Protein AF-A0AAN8P6M2-F1 (afdb_monomer_lite)

Radius of gyration: 22.53 Å; chains: 1; bounding box: 33×52×65 Å

Structure (mmCIF, N/CA/C/O backbone):
data_AF-A0AAN8P6M2-F1
#
_entry.id   AF-A0AAN8P6M2-F1
#
loop_
_atom_site.group_PDB
_atom_site.id
_atom_site.type_symbol
_atom_site.label_atom_id
_atom_site.label_alt_id
_atom_site.label_comp_id
_atom_site.label_asym_id
_atom_site.label_entity_id
_atom_site.label_seq_id
_atom_site.pdbx_PDB_ins_code
_atom_site.Cartn_x
_atom_site.Cartn_y
_atom_site.Cartn_z
_atom_site.occupancy
_atom_site.B_iso_or_equiv
_atom_site.auth_seq_id
_atom_site.auth_comp_id
_atom_site.auth_asym_id
_atom_site.auth_atom_id
_atom_site.pdbx_PDB_model_num
ATOM 1 N N . MET A 1 1 ? -0.691 -37.490 0.434 1.00 47.56 1 MET A N 1
ATOM 2 C CA . MET A 1 1 ? -0.915 -36.039 0.613 1.00 47.56 1 MET A CA 1
ATOM 3 C C . MET A 1 1 ? -0.243 -35.624 1.919 1.00 47.56 1 MET A C 1
ATOM 5 O O . MET A 1 1 ? -0.609 -36.152 2.963 1.00 47.56 1 MET A O 1
ATOM 9 N N . ILE A 1 2 ? 0.814 -34.810 1.857 1.00 52.47 2 ILE A N 1
ATOM 10 C CA . ILE A 1 2 ? 1.590 -34.401 3.042 1.00 52.47 2 ILE A CA 1
ATOM 11 C C . ILE A 1 2 ? 0.784 -33.334 3.788 1.00 52.47 2 ILE A C 1
ATOM 13 O O . ILE A 1 2 ? 0.326 -32.375 3.173 1.00 52.47 2 ILE A O 1
ATOM 17 N N . LYS A 1 3 ? 0.565 -33.516 5.094 1.00 54.56 3 LYS A N 1
ATOM 18 C CA . LYS A 1 3 ? -0.176 -32.548 5.912 1.00 54.56 3 LYS A CA 1
ATOM 19 C C . LYS A 1 3 ? 0.732 -31.358 6.258 1.00 54.56 3 LYS A C 1
ATOM 21 O O . LYS A 1 3 ? 1.869 -31.597 6.665 1.00 54.56 3 LYS A O 1
ATOM 26 N N . PRO A 1 4 ? 0.255 -30.107 6.135 1.00 59.06 4 PRO A N 1
ATOM 27 C CA . PRO A 1 4 ? 1.030 -28.931 6.521 1.00 59.06 4 PRO A CA 1
ATOM 28 C C . PRO A 1 4 ? 1.453 -28.995 7.994 1.00 59.06 4 PRO A C 1
ATOM 30 O O . PRO A 1 4 ? 0.634 -29.292 8.866 1.00 59.06 4 PRO A O 1
ATOM 33 N N . ILE A 1 5 ? 2.726 -28.707 8.276 1.00 69.44 5 ILE A N 1
ATOM 34 C CA . ILE A 1 5 ? 3.256 -28.660 9.643 1.00 69.44 5 ILE A CA 1
ATOM 35 C C . ILE A 1 5 ? 3.111 -27.231 10.167 1.00 69.44 5 ILE A C 1
ATOM 37 O O . ILE A 1 5 ? 3.543 -26.266 9.533 1.00 69.44 5 ILE A O 1
ATOM 41 N N . LYS A 1 6 ? 2.504 -27.084 11.345 1.00 61.25 6 LYS A N 1
ATOM 42 C CA . LYS A 1 6 ? 2.299 -25.780 11.983 1.00 61.25 6 LYS A CA 1
ATOM 43 C C . LYS A 1 6 ? 3.654 -25.097 12.230 1.00 61.25 6 LYS A C 1
ATOM 45 O O . LYS A 1 6 ? 4.529 -25.692 12.845 1.00 61.25 6 LYS A O 1
ATOM 50 N N . GLY A 1 7 ? 3.811 -23.859 11.756 1.00 63.50 7 GLY A N 1
ATOM 51 C CA . GLY A 1 7 ? 5.066 -23.097 11.853 1.00 63.50 7 GLY A CA 1
ATOM 52 C C . GLY A 1 7 ? 6.028 -23.271 10.671 1.00 63.50 7 GLY A C 1
ATOM 53 O O . GLY A 1 7 ? 7.126 -22.727 10.715 1.00 63.50 7 GLY A O 1
ATOM 54 N N . THR A 1 8 ? 5.633 -23.995 9.618 1.00 65.25 8 THR A N 1
ATOM 55 C CA . THR A 1 8 ? 6.405 -24.086 8.366 1.00 65.25 8 THR A CA 1
ATOM 56 C C . THR A 1 8 ? 5.842 -23.165 7.283 1.00 65.25 8 THR A C 1
ATOM 58 O O . THR A 1 8 ? 4.662 -22.813 7.301 1.00 65.25 8 THR A O 1
ATOM 61 N N . ILE A 1 9 ? 6.707 -22.745 6.356 1.00 61.50 9 ILE A N 1
ATOM 62 C CA . ILE A 1 9 ? 6.365 -21.853 5.241 1.00 61.50 9 ILE A CA 1
ATOM 63 C C . ILE A 1 9 ? 5.812 -22.696 4.087 1.00 61.50 9 ILE A C 1
ATOM 65 O O . ILE A 1 9 ? 6.343 -23.765 3.784 1.00 61.50 9 ILE A O 1
ATOM 69 N N . SER A 1 10 ? 4.751 -22.214 3.440 1.00 62.66 10 SER A N 1
ATOM 70 C CA . SER A 1 10 ? 4.220 -22.808 2.207 1.00 62.66 10 SER A CA 1
ATOM 71 C C . SER A 1 10 ? 4.808 -22.074 1.004 1.00 62.66 10 SER A C 1
ATOM 73 O O . SER A 1 10 ? 4.711 -20.852 0.933 1.00 62.66 10 SER A O 1
ATOM 75 N N . LEU A 1 11 ? 5.429 -22.804 0.075 1.00 65.31 11 LEU A N 1
ATOM 76 C CA . LEU A 1 11 ? 5.975 -22.233 -1.155 1.00 65.31 11 LEU A CA 1
ATOM 77 C C . LEU A 1 11 ? 4.977 -22.430 -2.303 1.00 65.31 11 LEU A C 1
ATOM 79 O O . LEU A 1 11 ? 4.571 -23.551 -2.622 1.00 65.31 11 LEU A O 1
ATOM 83 N N . HIS A 1 12 ? 4.589 -21.312 -2.910 1.00 73.06 12 HIS A N 1
ATOM 84 C CA . HIS A 1 12 ? 3.732 -21.259 -4.086 1.00 73.06 12 HIS A CA 1
ATOM 85 C C . HIS A 1 12 ? 4.612 -20.990 -5.304 1.00 73.06 12 HIS A C 1
ATOM 87 O O . HIS A 1 12 ? 5.219 -19.927 -5.404 1.00 73.06 12 HIS A O 1
ATOM 93 N N . ALA A 1 13 ? 4.702 -21.956 -6.214 1.00 76.56 13 ALA A N 1
ATOM 94 C CA . ALA A 1 13 ? 5.396 -21.771 -7.479 1.00 76.56 13 ALA A CA 1
ATOM 95 C C . ALA A 1 13 ? 4.373 -21.434 -8.566 1.00 76.56 13 ALA A C 1
ATOM 97 O O . ALA A 1 13 ? 3.399 -22.169 -8.751 1.00 76.56 13 ALA A O 1
ATOM 98 N N . ILE A 1 14 ? 4.606 -20.326 -9.268 1.00 80.50 14 ILE A N 1
ATOM 99 C CA . ILE A 1 14 ? 3.835 -19.883 -10.432 1.00 80.50 14 ILE A CA 1
ATOM 100 C C . ILE A 1 14 ? 4.814 -19.798 -11.599 1.00 80.50 14 ILE A C 1
ATOM 102 O O . ILE A 1 14 ? 5.885 -19.206 -11.463 1.00 80.50 14 ILE A O 1
ATOM 106 N N . THR A 1 15 ? 4.482 -20.425 -12.721 1.00 80.88 15 THR A N 1
ATOM 107 C CA . THR A 1 15 ? 5.335 -20.425 -13.915 1.00 80.88 15 THR A CA 1
ATOM 108 C C . THR A 1 15 ? 4.494 -20.612 -15.177 1.00 80.88 15 THR A C 1
ATOM 110 O O . THR A 1 15 ? 3.285 -20.835 -15.096 1.00 80.88 15 THR A O 1
ATOM 113 N N . THR A 1 16 ? 5.121 -20.485 -16.340 1.00 79.06 16 THR A N 1
ATOM 114 C CA . THR A 1 16 ? 4.505 -20.747 -17.641 1.00 79.06 16 THR A CA 1
ATOM 115 C C . THR A 1 16 ? 5.107 -22.003 -18.246 1.00 79.06 16 THR A C 1
ATOM 117 O O . THR A 1 16 ? 6.320 -22.200 -18.176 1.00 79.06 16 THR A O 1
ATOM 120 N N . ASP A 1 17 ? 4.276 -22.855 -18.839 1.00 75.69 17 ASP A N 1
ATOM 121 C CA . ASP A 1 17 ? 4.763 -24.004 -19.603 1.00 75.69 17 ASP A CA 1
ATOM 122 C C . ASP A 1 17 ? 5.365 -23.595 -20.957 1.00 75.69 17 ASP A C 1
ATOM 124 O O . ASP A 1 17 ? 5.323 -22.433 -21.366 1.00 75.69 17 ASP A O 1
ATOM 128 N N . VAL A 1 18 ? 5.927 -24.574 -21.669 1.00 72.06 18 VAL A N 1
ATOM 129 C CA . VAL A 1 18 ? 6.495 -24.404 -23.020 1.00 72.06 18 VAL A CA 1
ATOM 130 C C . VAL A 1 18 ? 5.484 -23.902 -24.062 1.00 72.06 18 VAL A C 1
ATOM 132 O O . VAL A 1 18 ? 5.878 -23.468 -25.142 1.00 72.06 18 VAL A O 1
ATOM 135 N N . HIS A 1 19 ? 4.187 -23.951 -23.755 1.00 72.62 19 HIS A N 1
ATOM 136 C CA . HIS A 1 19 ? 3.101 -23.442 -24.589 1.00 72.62 19 HIS A CA 1
ATOM 137 C C . HIS A 1 19 ? 2.566 -22.087 -24.093 1.00 72.62 19 HIS A C 1
ATOM 139 O O . HIS A 1 19 ? 1.565 -21.599 -24.620 1.00 72.62 19 HIS A O 1
ATOM 145 N N . GLY A 1 20 ? 3.213 -21.476 -23.094 1.00 70.62 20 GLY A N 1
ATOM 146 C CA . GLY A 1 20 ? 2.822 -20.195 -22.509 1.00 70.62 20 GLY A CA 1
ATOM 147 C C . GLY A 1 20 ? 1.611 -20.267 -21.574 1.00 70.62 20 GLY A C 1
ATOM 148 O O . GLY A 1 20 ? 1.061 -19.224 -21.223 1.00 70.62 20 GLY A O 1
ATOM 149 N N . GLN A 1 21 ? 1.164 -21.458 -21.163 1.00 77.44 21 GLN A N 1
ATOM 150 C CA . GLN A 1 21 ? 0.044 -21.609 -20.229 1.00 77.44 21 GLN A CA 1
ATOM 151 C C . GLN A 1 21 ? 0.514 -21.373 -18.796 1.00 77.44 21 GLN A C 1
ATOM 153 O O . GLN A 1 21 ? 1.529 -21.926 -18.369 1.00 77.44 21 GLN A O 1
ATOM 158 N N . LEU A 1 22 ? -0.250 -20.584 -18.037 1.00 79.56 22 LEU A N 1
ATOM 159 C CA . LEU A 1 22 ? 0.021 -20.355 -16.623 1.00 79.56 22 LEU A CA 1
ATOM 160 C C . LEU A 1 22 ? -0.274 -21.632 -15.826 1.00 79.56 22 LEU A C 1
ATOM 162 O O . LEU A 1 22 ? -1.377 -22.184 -15.873 1.00 79.56 22 LEU A O 1
ATOM 166 N N . VAL A 1 23 ? 0.702 -22.073 -15.045 1.00 78.06 23 VAL A N 1
ATOM 167 C CA . VAL A 1 23 ? 0.552 -23.193 -14.119 1.00 78.06 23 VAL A CA 1
ATOM 168 C C . VAL A 1 23 ? 0.941 -22.767 -12.710 1.00 78.06 23 VAL A C 1
ATOM 170 O O . VAL A 1 23 ? 1.813 -21.915 -12.504 1.00 78.06 23 VAL A O 1
ATOM 173 N N . LYS A 1 24 ? 0.298 -23.373 -11.713 1.00 81.88 24 LYS A N 1
ATOM 174 C CA . LYS A 1 24 ? 0.618 -23.137 -10.304 1.00 81.88 24 LYS A CA 1
ATOM 175 C C . LYS A 1 24 ? 0.740 -24.438 -9.538 1.00 81.88 24 LYS A C 1
ATOM 177 O O . LYS A 1 24 ? 0.105 -25.439 -9.872 1.00 81.88 24 LYS A O 1
ATOM 182 N N . ARG A 1 25 ? 1.525 -24.409 -8.465 1.00 75.62 25 ARG A N 1
ATOM 183 C CA . ARG A 1 25 ? 1.575 -25.510 -7.509 1.00 75.62 25 ARG A CA 1
ATOM 184 C C . ARG A 1 25 ? 2.034 -25.052 -6.135 1.00 75.62 25 ARG A C 1
ATOM 186 O O . ARG A 1 25 ? 2.989 -24.289 -6.002 1.00 75.62 25 ARG A O 1
ATOM 193 N N . ASN A 1 26 ? 1.418 -25.622 -5.105 1.00 69.94 26 ASN A N 1
ATOM 194 C CA . ASN A 1 26 ? 1.960 -25.583 -3.751 1.00 69.94 26 ASN A CA 1
ATOM 195 C C . ASN A 1 26 ? 3.015 -26.683 -3.660 1.00 69.94 26 ASN A C 1
ATOM 197 O O . ASN A 1 26 ? 2.682 -27.868 -3.574 1.00 69.94 26 ASN A O 1
ATOM 201 N N . THR A 1 27 ? 4.284 -26.311 -3.775 1.00 66.88 27 THR A N 1
ATOM 202 C CA . THR A 1 27 ? 5.376 -27.273 -3.932 1.00 66.88 27 THR A CA 1
ATOM 203 C C . THR A 1 27 ? 6.529 -26.948 -3.007 1.00 66.88 27 THR A C 1
ATOM 205 O O . THR A 1 27 ? 6.865 -25.794 -2.791 1.00 66.88 27 THR A O 1
ATOM 208 N N . THR A 1 28 ? 7.179 -27.988 -2.501 1.00 63.94 28 THR A N 1
ATOM 209 C CA . THR A 1 28 ? 8.494 -27.900 -1.857 1.00 63.94 28 THR A CA 1
ATOM 210 C C . THR A 1 28 ? 9.592 -28.526 -2.721 1.00 63.94 28 THR A C 1
ATOM 212 O O . THR A 1 28 ? 10.747 -28.560 -2.306 1.00 63.94 28 THR A O 1
ATOM 215 N N . CYS A 1 29 ? 9.261 -29.036 -3.918 1.00 64.25 29 CYS A N 1
ATOM 216 C CA . CYS A 1 29 ? 10.211 -29.702 -4.809 1.00 64.25 29 CYS A CA 1
ATOM 217 C C . CYS A 1 29 ? 10.557 -28.862 -6.051 1.00 64.25 29 CYS A C 1
ATOM 219 O O . CYS A 1 29 ? 9.665 -28.379 -6.753 1.00 64.25 29 CYS A O 1
ATOM 221 N N . ALA A 1 30 ? 11.854 -28.793 -6.364 1.00 69.31 30 ALA A N 1
ATOM 222 C CA . ALA A 1 30 ? 12.428 -28.217 -7.584 1.00 69.31 30 ALA A CA 1
ATOM 223 C C . ALA A 1 30 ? 13.301 -29.270 -8.297 1.00 69.31 30 ALA A C 1
ATOM 225 O O . ALA A 1 30 ? 14.516 -29.144 -8.404 1.00 69.31 30 ALA A O 1
ATOM 226 N N . CYS A 1 31 ? 12.689 -30.391 -8.687 1.00 72.44 31 CYS A N 1
ATOM 227 C CA . CYS A 1 31 ? 13.406 -31.508 -9.306 1.00 72.44 31 CYS A CA 1
ATOM 228 C C . CYS A 1 31 ? 13.599 -31.309 -10.820 1.00 72.44 31 CYS A C 1
ATOM 230 O O . CYS A 1 31 ? 12.909 -30.498 -11.437 1.00 72.44 31 CYS A O 1
ATOM 232 N N . LYS A 1 32 ? 14.478 -32.116 -11.432 1.00 76.12 32 LYS A N 1
ATOM 233 C CA . LYS A 1 32 ? 14.745 -32.092 -12.884 1.00 76.12 32 LYS A CA 1
ATOM 234 C C . LYS A 1 32 ? 13.527 -32.436 -13.752 1.00 76.12 32 LYS A C 1
ATOM 236 O O . LYS A 1 32 ? 13.493 -32.091 -14.923 1.00 76.12 32 LYS A O 1
ATOM 241 N N . SER A 1 33 ? 12.523 -33.104 -13.180 1.00 76.00 33 SER A N 1
ATOM 242 C CA . SER A 1 33 ? 11.240 -33.357 -13.846 1.00 76.00 33 SER A CA 1
ATOM 243 C C . SER A 1 33 ? 10.288 -32.160 -13.798 1.00 76.00 33 SER A C 1
ATOM 245 O O . SER A 1 33 ? 9.288 -32.176 -14.499 1.00 76.00 33 SER A O 1
ATOM 247 N N . CYS A 1 34 ? 10.536 -31.158 -12.947 1.00 71.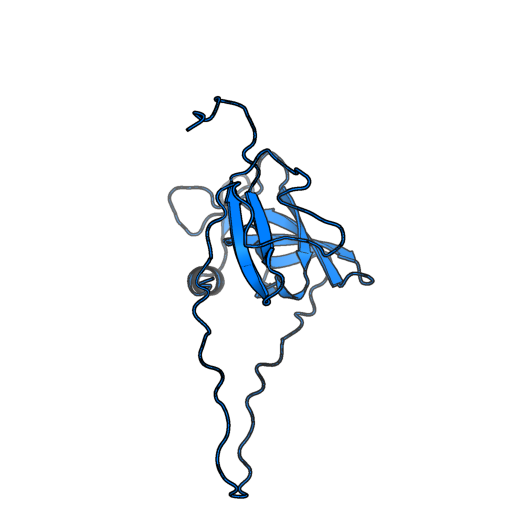56 34 CYS A N 1
ATOM 248 C CA . CYS A 1 34 ? 9.813 -29.882 -12.972 1.00 71.56 34 CYS A CA 1
ATOM 249 C C . CYS A 1 34 ? 10.549 -28.860 -13.845 1.00 71.56 34 CYS A C 1
ATOM 251 O O . CYS A 1 34 ? 9.907 -28.118 -14.573 1.00 71.56 34 CYS A O 1
ATOM 253 N N . PHE A 1 35 ? 11.882 -28.818 -13.757 1.00 75.75 35 PHE A N 1
ATOM 254 C CA . PHE A 1 35 ? 12.720 -27.843 -14.453 1.00 75.75 35 PHE A CA 1
ATOM 255 C C . PHE A 1 35 ? 13.848 -28.564 -15.189 1.00 75.75 35 PHE A C 1
ATOM 257 O O . PHE A 1 35 ? 14.707 -29.181 -14.552 1.00 75.75 35 PHE A O 1
ATOM 264 N N . ASN A 1 36 ? 13.836 -28.493 -16.516 1.00 76.00 36 ASN A N 1
ATOM 265 C CA . ASN A 1 36 ? 14.878 -29.035 -17.384 1.00 76.00 36 ASN A CA 1
ATOM 266 C C . ASN A 1 36 ? 15.629 -27.893 -18.098 1.00 76.00 36 ASN A C 1
ATOM 268 O O . ASN A 1 36 ? 15.405 -26.716 -17.820 1.00 76.00 36 ASN A O 1
ATOM 272 N N . GLU A 1 37 ? 16.551 -28.234 -18.998 1.00 76.88 37 GLU A N 1
ATOM 273 C CA . GLU A 1 37 ? 17.370 -27.249 -19.727 1.00 76.88 37 GLU A CA 1
ATOM 274 C C . GLU A 1 37 ? 16.540 -26.313 -20.622 1.00 76.88 37 GLU A C 1
ATOM 276 O O . GLU A 1 37 ? 16.969 -25.200 -20.908 1.00 76.88 37 GLU A O 1
ATOM 281 N N . ASN A 1 38 ? 15.325 -26.727 -20.992 1.00 71.81 38 ASN A N 1
ATOM 282 C CA . ASN A 1 38 ? 14.372 -25.945 -21.778 1.00 71.81 38 ASN A CA 1
ATOM 283 C C . ASN A 1 38 ? 13.339 -25.211 -20.900 1.00 71.81 38 ASN A C 1
ATOM 285 O O . ASN A 1 38 ? 12.365 -24.668 -21.420 1.00 71.81 38 ASN A O 1
ATOM 289 N N . GLY A 1 39 ? 13.533 -25.184 -19.576 1.00 72.12 39 GLY A N 1
ATOM 290 C CA . GLY A 1 39 ? 12.647 -24.516 -18.627 1.00 72.12 39 GLY A CA 1
ATOM 291 C C . GLY A 1 39 ? 11.632 -25.451 -17.968 1.00 72.12 39 GLY A C 1
ATOM 292 O O . GLY A 1 39 ? 11.937 -26.598 -17.632 1.00 72.12 39 GLY A O 1
ATOM 293 N N . PHE A 1 40 ? 10.439 -24.925 -17.689 1.00 72.75 40 PHE A N 1
ATOM 294 C CA . PHE A 1 40 ? 9.384 -25.669 -17.007 1.00 72.75 40 PHE A CA 1
ATOM 295 C C . PHE A 1 40 ? 8.645 -26.608 -17.972 1.00 72.75 40 PHE A C 1
ATOM 297 O O . PHE A 1 40 ? 8.104 -26.175 -18.990 1.00 72.75 40 PHE A O 1
ATOM 304 N N . ASP A 1 41 ? 8.581 -27.894 -17.618 1.00 68.62 41 AS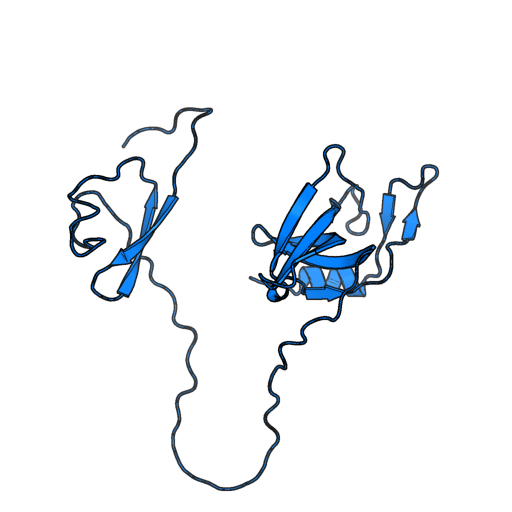P A N 1
ATOM 305 C CA . ASP A 1 41 ? 7.842 -28.904 -18.377 1.00 68.62 41 ASP A CA 1
ATOM 306 C C . ASP A 1 41 ? 6.433 -29.097 -17.795 1.00 68.62 41 ASP A C 1
ATOM 308 O O . ASP A 1 41 ? 6.248 -29.670 -16.716 1.00 68.62 41 ASP A O 1
ATOM 312 N N . GLY A 1 42 ? 5.421 -28.642 -18.539 1.00 64.88 42 GLY A N 1
ATOM 313 C CA . GLY A 1 42 ? 4.005 -28.773 -18.182 1.00 64.88 42 GLY A CA 1
ATOM 314 C C . GLY A 1 42 ? 3.495 -30.216 -18.082 1.00 64.88 42 GLY A C 1
ATOM 315 O O . GLY A 1 42 ? 2.387 -30.422 -17.587 1.00 64.88 42 GLY A O 1
ATOM 316 N N . GLN A 1 43 ? 4.282 -31.213 -18.505 1.00 67.50 43 GLN A N 1
ATOM 317 C CA . GLN A 1 43 ? 3.968 -32.643 -18.366 1.00 67.50 43 GLN A CA 1
ATOM 318 C C . GLN A 1 43 ? 4.605 -33.290 -17.130 1.00 67.50 43 GLN A C 1
ATOM 320 O O . GLN A 1 43 ? 4.561 -34.511 -16.962 1.00 67.50 43 GLN A O 1
ATOM 325 N N . SER A 1 44 ? 5.188 -32.486 -16.240 1.00 70.25 44 SER A N 1
ATOM 326 C CA . SER A 1 44 ? 5.781 -32.977 -15.004 1.00 70.25 44 SER A CA 1
ATOM 327 C C . SER A 1 44 ? 4.796 -33.854 -14.207 1.00 70.25 44 SER A C 1
ATOM 329 O O . SER A 1 44 ? 3.701 -33.393 -13.862 1.00 70.25 44 SER A O 1
ATOM 331 N N . PRO A 1 45 ? 5.183 -35.079 -13.793 1.00 72.69 45 PRO A N 1
ATOM 332 C CA . PRO A 1 45 ? 4.329 -35.952 -12.982 1.00 72.69 45 PRO A CA 1
ATOM 333 C C . PRO A 1 45 ? 4.112 -35.406 -11.564 1.00 72.69 45 PRO A C 1
ATOM 335 O O . PRO A 1 45 ? 3.420 -36.014 -10.750 1.00 72.69 45 PRO A O 1
ATOM 338 N N . CYS A 1 46 ? 4.721 -34.266 -11.229 1.00 72.12 46 CYS A N 1
ATOM 339 C CA . CYS A 1 46 ? 4.674 -33.712 -9.894 1.00 72.12 46 CYS A CA 1
ATOM 340 C C . CYS A 1 46 ? 3.339 -33.015 -9.552 1.00 72.12 46 CYS A C 1
ATOM 342 O O . CYS A 1 46 ? 3.195 -32.563 -8.424 1.00 72.12 46 CYS A O 1
ATOM 344 N N . GLY A 1 47 ? 2.342 -32.984 -10.441 1.00 67.75 47 GLY A N 1
ATOM 345 C CA . GLY A 1 47 ? 0.981 -32.537 -10.104 1.00 67.75 47 GLY A CA 1
ATOM 346 C C . GLY A 1 47 ? 0.844 -31.018 -10.062 1.00 67.75 47 GLY A C 1
ATOM 347 O O . GLY A 1 47 ? 0.558 -30.444 -9.013 1.00 67.75 47 GLY A O 1
ATOM 348 N N . TRP A 1 48 ? 1.123 -30.377 -11.195 1.00 73.19 48 TRP A N 1
ATOM 349 C CA . TRP A 1 48 ? 0.883 -28.952 -11.410 1.00 73.19 48 TRP A CA 1
ATOM 350 C C . TRP A 1 48 ? -0.556 -28.714 -11.848 1.00 73.19 48 TRP A C 1
ATOM 352 O O . TRP A 1 48 ? -1.075 -29.445 -12.692 1.00 73.19 48 TRP A O 1
ATOM 362 N N . ASP A 1 49 ? -1.174 -27.673 -11.300 1.00 73.69 49 ASP A N 1
ATOM 363 C CA . ASP A 1 49 ? -2.523 -27.274 -11.673 1.00 73.69 49 ASP A CA 1
ATOM 364 C C . ASP A 1 49 ? -2.444 -26.236 -12.794 1.00 73.69 49 ASP A C 1
ATOM 366 O O . ASP A 1 49 ? -1.791 -25.193 -12.655 1.00 73.69 49 ASP A O 1
ATOM 370 N N . LYS A 1 50 ? -3.127 -26.512 -13.908 1.00 71.81 50 LYS A N 1
ATOM 371 C CA . LYS A 1 50 ? -3.339 -2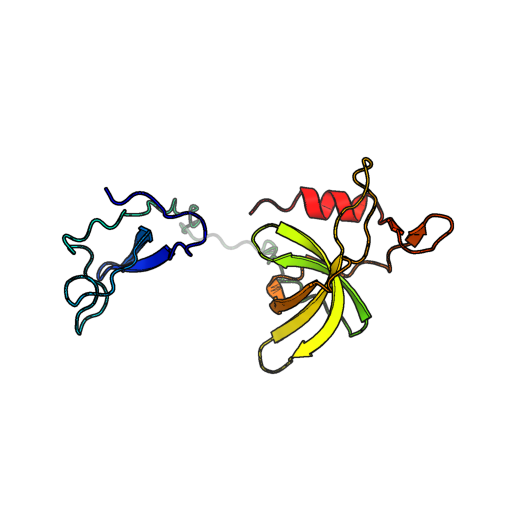5.517 -14.962 1.00 71.81 50 LYS A CA 1
ATOM 372 C C . LYS A 1 50 ? -4.268 -24.436 -14.440 1.00 71.81 50 LYS A C 1
ATOM 374 O O . LYS A 1 50 ? -5.312 -24.734 -13.860 1.00 71.81 50 LYS A O 1
ATOM 379 N N . VAL A 1 51 ? -3.886 -23.184 -14.647 1.00 72.12 51 VAL A N 1
ATOM 380 C CA . VAL A 1 51 ? -4.730 -22.048 -14.299 1.00 72.12 51 VAL A CA 1
ATOM 381 C C . VAL A 1 51 ? -5.401 -21.567 -15.573 1.00 72.12 51 VAL A C 1
ATOM 383 O O . VAL A 1 51 ? -4.743 -21.050 -16.473 1.00 72.12 51 VAL A O 1
ATOM 386 N N . GLU A 1 52 ? -6.719 -21.732 -15.648 1.00 64.75 52 GLU A N 1
ATOM 387 C CA . GLU A 1 52 ? -7.517 -21.059 -16.666 1.00 64.75 52 GLU A CA 1
ATOM 388 C C . GLU A 1 52 ? -7.564 -19.572 -16.326 1.00 64.75 52 GLU A C 1
ATOM 390 O O . GLU A 1 52 ? -8.270 -19.134 -15.418 1.00 64.75 52 GLU A O 1
ATOM 395 N N . VAL A 1 53 ? -6.747 -18.794 -17.029 1.00 61.19 53 VAL A N 1
ATOM 396 C CA . VAL A 1 53 ? -6.833 -17.340 -16.983 1.00 61.19 53 VAL A CA 1
ATOM 397 C C . VAL A 1 53 ? -7.942 -16.947 -17.948 1.00 61.19 53 VAL A C 1
ATOM 399 O O . VAL A 1 53 ? -7.823 -17.163 -19.156 1.00 61.19 53 VAL A O 1
ATOM 402 N N . LEU A 1 54 ? -9.036 -16.398 -17.420 1.00 53.69 54 LEU A N 1
ATOM 403 C CA . LEU A 1 54 ? -10.058 -15.775 -18.250 1.00 53.69 54 LEU A CA 1
ATOM 404 C C . LEU A 1 54 ? -9.392 -14.620 -18.994 1.00 53.69 54 LEU A C 1
ATOM 406 O O . LEU A 1 54 ? -9.028 -13.612 -18.391 1.00 53.69 54 LEU A O 1
ATOM 410 N N . LYS A 1 55 ? -9.202 -14.788 -20.306 1.00 49.12 55 LYS A N 1
ATOM 411 C CA . LYS A 1 55 ? -8.833 -13.675 -21.173 1.00 49.12 55 LYS A CA 1
ATOM 412 C C . LYS A 1 55 ? -9.950 -12.649 -21.061 1.00 49.12 55 LYS A C 1
ATOM 414 O O . LYS A 1 55 ? -11.080 -12.926 -21.464 1.00 49.12 55 LYS A O 1
ATOM 419 N N . GLN A 1 56 ? -9.645 -11.487 -20.492 1.00 50.28 56 GLN A N 1
ATOM 420 C CA . GLN A 1 56 ? -10.493 -10.328 -20.715 1.00 50.28 56 GLN A CA 1
ATOM 421 C C . GLN A 1 56 ? -10.545 -10.097 -22.234 1.00 50.28 56 GLN A C 1
ATOM 423 O O . GLN A 1 56 ? -9.524 -10.275 -22.903 1.00 50.28 56 GLN A O 1
ATOM 428 N N . PRO A 1 57 ? -11.727 -9.833 -22.808 1.00 38.66 57 PRO A N 1
ATOM 429 C CA . PRO A 1 57 ? -11.864 -9.724 -24.249 1.00 38.66 57 PRO A CA 1
ATOM 430 C C . PRO A 1 57 ? -11.049 -8.534 -24.758 1.00 38.66 57 PRO A C 1
ATOM 432 O O . PRO A 1 57 ? -11.366 -7.388 -24.454 1.00 38.66 57 PRO A O 1
ATOM 435 N N . ASP A 1 58 ? -10.024 -8.822 -25.560 1.00 44.03 58 ASP A N 1
ATOM 436 C CA . ASP A 1 58 ? -9.398 -7.838 -26.439 1.00 44.03 58 ASP A CA 1
ATOM 437 C C . ASP A 1 58 ? -10.438 -7.389 -27.481 1.00 44.03 58 ASP A C 1
ATOM 439 O O . ASP A 1 58 ? -10.920 -8.226 -28.258 1.00 44.03 58 ASP A O 1
ATOM 443 N N . PRO A 1 59 ? -10.795 -6.097 -27.569 1.00 45.78 59 PRO A N 1
ATOM 444 C CA . PRO A 1 59 ? -11.645 -5.605 -28.642 1.00 45.78 59 PRO A CA 1
ATOM 445 C C . PRO A 1 59 ? -10.837 -5.566 -29.949 1.00 45.78 59 PRO A C 1
ATOM 447 O O . PRO A 1 59 ? -10.177 -4.584 -30.279 1.00 45.78 59 PRO A O 1
ATOM 450 N N . THR A 1 60 ? -10.876 -6.656 -30.716 1.00 47.41 60 THR A N 1
ATOM 451 C CA . THR A 1 60 ? -10.255 -6.720 -32.047 1.00 47.41 60 THR A CA 1
ATOM 452 C C . THR A 1 60 ? -11.250 -6.288 -33.133 1.00 47.41 60 THR A C 1
ATOM 454 O O . THR A 1 60 ? -12.153 -7.035 -33.488 1.00 47.41 60 THR A O 1
ATOM 457 N N . ARG A 1 61 ? -11.048 -5.070 -33.650 1.00 58.75 61 ARG A N 1
ATOM 458 C CA . ARG A 1 61 ? -10.898 -4.704 -35.077 1.00 58.75 61 ARG A CA 1
ATOM 459 C C . ARG A 1 61 ? -11.807 -5.392 -36.131 1.00 58.75 61 ARG A C 1
ATOM 461 O O . ARG A 1 61 ? -11.539 -6.528 -36.511 1.00 58.75 61 ARG A O 1
ATOM 468 N N . ALA A 1 62 ? -12.728 -4.626 -36.737 1.00 41.75 62 ALA A N 1
ATOM 469 C CA . ALA A 1 62 ? -13.105 -4.739 -38.157 1.00 41.75 62 ALA A CA 1
ATOM 470 C C . ALA A 1 62 ? -13.709 -3.426 -38.717 1.00 41.75 62 ALA A C 1
ATOM 472 O O . ALA A 1 62 ? -14.609 -2.849 -38.116 1.00 41.75 62 ALA A O 1
ATOM 473 N N . ASP A 1 63 ? -13.192 -3.054 -39.890 1.00 42.16 63 ASP A N 1
ATOM 474 C CA . ASP A 1 63 ? -13.656 -2.126 -40.931 1.00 42.16 63 ASP A CA 1
ATOM 475 C C . ASP A 1 63 ? -13.551 -0.594 -40.795 1.00 42.16 63 ASP A C 1
ATOM 477 O O . ASP A 1 63 ? -13.908 0.054 -39.816 1.00 42.16 63 ASP A O 1
ATOM 481 N N . GLU A 1 64 ? -12.997 -0.044 -41.877 1.00 52.56 64 GLU A N 1
ATOM 482 C CA . GLU A 1 64 ? -12.636 1.337 -42.147 1.00 52.56 64 GLU A CA 1
ATOM 483 C C . GLU A 1 64 ? -13.872 2.242 -42.212 1.00 52.56 64 GLU A C 1
ATOM 485 O O . GLU A 1 64 ? -14.724 2.077 -43.080 1.00 52.56 64 GLU A O 1
ATOM 490 N N . HIS A 1 65 ? -13.934 3.272 -41.369 1.00 37.06 65 HIS A N 1
ATOM 491 C CA . HIS A 1 65 ? -14.639 4.506 -41.705 1.00 37.06 65 HIS A CA 1
ATOM 492 C C . H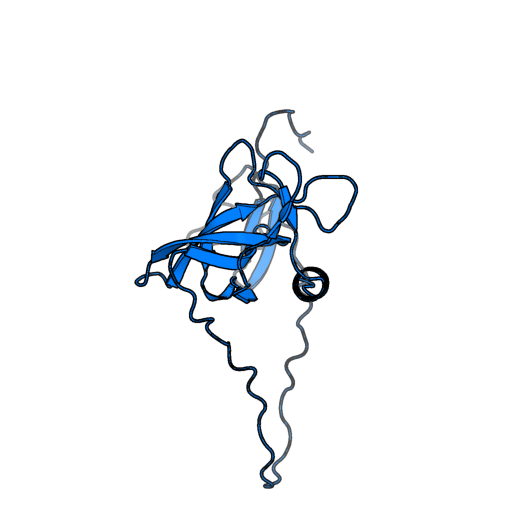IS A 1 65 ? -14.010 5.678 -40.944 1.00 37.06 65 HIS A C 1
ATOM 494 O O . HIS A 1 65 ? -13.944 5.706 -39.719 1.00 37.06 65 HIS A O 1
ATOM 500 N N . VAL A 1 66 ? -13.499 6.638 -41.711 1.00 53.50 66 VAL A N 1
ATOM 501 C CA . VAL A 1 66 ? -12.884 7.879 -41.242 1.00 53.50 66 VAL A CA 1
ATOM 502 C C . VAL A 1 66 ? -13.966 8.776 -40.653 1.00 53.50 66 VAL A C 1
ATOM 504 O O . VAL A 1 66 ? -14.690 9.387 -41.430 1.00 53.50 66 VAL A O 1
ATOM 507 N N . VAL A 1 67 ? -14.048 8.912 -39.326 1.00 39.03 67 VAL A N 1
ATOM 508 C CA . VAL A 1 67 ? -14.458 10.169 -38.678 1.00 39.03 67 VAL A CA 1
ATOM 509 C C . VAL A 1 67 ? -13.809 10.260 -37.295 1.00 39.03 67 VAL A C 1
ATOM 511 O O . VAL A 1 67 ? -13.849 9.331 -36.500 1.00 39.03 67 VAL A O 1
ATOM 514 N N . SER A 1 68 ? -13.173 11.400 -37.065 1.00 57.16 68 SER A N 1
ATOM 515 C CA . SER A 1 68 ? -12.504 11.849 -35.850 1.00 57.16 68 SER A CA 1
ATOM 516 C C . SER A 1 68 ? -13.401 11.823 -34.611 1.00 57.16 68 SER A C 1
ATOM 518 O O . SER A 1 68 ? -14.298 12.658 -34.517 1.00 57.16 68 SER A O 1
ATOM 520 N N . GLU A 1 69 ? -13.100 10.975 -33.629 1.00 43.38 69 GLU A N 1
ATOM 521 C CA . GLU A 1 69 ? -13.634 11.095 -32.268 1.00 43.38 69 GLU A CA 1
ATOM 522 C C . GLU A 1 69 ? -12.547 10.724 -31.255 1.00 43.38 69 GLU A C 1
ATOM 524 O O . GLU A 1 69 ? -11.762 9.799 -31.461 1.00 43.38 69 GLU A O 1
ATOM 529 N N . ALA A 1 70 ? -12.452 11.549 -30.214 1.00 45.06 70 ALA A N 1
ATOM 530 C CA . ALA A 1 70 ? -11.399 11.558 -29.216 1.00 45.06 70 ALA A CA 1
ATOM 531 C C . ALA A 1 70 ? -11.255 10.196 -28.527 1.00 45.06 70 ALA A C 1
ATOM 533 O O . ALA A 1 70 ? -12.160 9.723 -27.841 1.00 45.06 70 ALA A O 1
ATOM 534 N N . SER A 1 71 ? -10.086 9.591 -28.700 1.00 38.16 71 SER A N 1
ATOM 535 C CA . SER A 1 71 ? -9.582 8.539 -27.834 1.00 38.16 71 SER A CA 1
ATOM 536 C C . SER A 1 71 ? -9.375 9.124 -26.440 1.00 38.16 71 SER A C 1
ATOM 538 O O . SER A 1 71 ? -8.432 9.881 -26.221 1.00 38.16 71 SER A O 1
ATOM 540 N N . ASP A 1 72 ? -10.261 8.771 -25.513 1.00 42.97 72 ASP A N 1
ATOM 541 C CA . ASP A 1 72 ? -9.991 8.826 -24.078 1.00 42.97 72 ASP A CA 1
ATOM 542 C C . ASP A 1 72 ? -8.932 7.743 -23.797 1.00 42.97 72 ASP A C 1
ATOM 544 O O . ASP A 1 72 ? -9.223 6.599 -23.435 1.00 42.97 72 ASP A O 1
ATOM 548 N N . GLU A 1 73 ? -7.674 8.072 -24.100 1.00 41.97 73 GLU A N 1
ATOM 549 C CA . GLU A 1 73 ? -6.541 7.436 -23.449 1.00 41.97 73 GLU A CA 1
ATOM 550 C C . GLU A 1 73 ? -6.766 7.639 -21.951 1.00 41.97 73 GLU A C 1
ATOM 552 O O . GLU A 1 73 ? -6.769 8.767 -21.463 1.00 41.97 73 GLU A O 1
ATOM 557 N N . LEU A 1 74 ? -6.970 6.549 -21.209 1.00 43.03 74 LEU A N 1
ATOM 558 C CA . LEU A 1 74 ? -6.710 6.549 -19.775 1.00 43.03 74 LEU A CA 1
ATOM 559 C C . LEU A 1 74 ? -5.214 6.825 -19.639 1.00 43.03 74 LEU A C 1
ATOM 561 O O . LEU A 1 74 ? -4.395 5.905 -19.604 1.00 43.03 74 LEU A O 1
ATOM 565 N N . GLU A 1 75 ? -4.866 8.113 -19.656 1.00 38.47 75 GLU A N 1
ATOM 566 C CA . GLU A 1 75 ? -3.562 8.608 -19.281 1.00 38.47 75 GLU A CA 1
ATOM 567 C C . GLU A 1 75 ? -3.253 7.926 -17.956 1.00 38.47 75 GLU A C 1
ATOM 569 O O . GLU A 1 75 ? -3.964 8.101 -16.962 1.00 38.47 75 GLU A O 1
ATOM 574 N N . LEU A 1 76 ? -2.226 7.077 -17.963 1.00 42.69 76 LEU A N 1
ATOM 575 C CA . LEU A 1 76 ? -1.595 6.611 -16.748 1.00 42.69 76 LEU A CA 1
ATOM 576 C C . LEU A 1 76 ? -1.142 7.898 -16.057 1.00 42.69 76 LEU A C 1
ATOM 578 O O . LEU A 1 76 ? -0.103 8.459 -16.403 1.00 42.69 76 LEU A O 1
ATOM 582 N N . THR A 1 77 ? -1.976 8.454 -15.177 1.00 41.78 77 THR A N 1
ATOM 583 C CA . THR A 1 77 ? -1.639 9.680 -14.471 1.00 41.78 77 THR A CA 1
ATOM 584 C C . THR A 1 77 ? -0.541 9.281 -13.514 1.00 41.78 77 THR A C 1
ATOM 586 O O . THR A 1 77 ? -0.807 8.812 -12.408 1.00 41.78 77 THR A O 1
ATOM 589 N N . THR A 1 78 ? 0.704 9.391 -13.963 1.00 49.41 78 THR A N 1
ATOM 590 C CA . THR A 1 78 ? 1.876 9.263 -13.117 1.00 49.41 78 THR A CA 1
ATOM 591 C C . THR A 1 78 ? 1.725 10.343 -12.060 1.00 49.41 78 THR A C 1
ATOM 593 O O . THR A 1 78 ? 1.991 11.519 -12.314 1.00 49.41 78 THR A O 1
ATOM 596 N N . TYR A 1 79 ? 1.186 9.980 -10.895 1.00 62.09 79 TYR A N 1
ATOM 597 C CA . TYR A 1 79 ? 0.932 10.949 -9.846 1.00 62.09 79 TYR A CA 1
ATOM 598 C C . TYR A 1 79 ? 2.276 11.532 -9.429 1.00 62.09 79 TYR A C 1
ATOM 600 O O . TYR A 1 79 ? 3.132 10.833 -8.875 1.00 62.09 79 TYR A O 1
ATOM 608 N N . SER A 1 80 ? 2.464 12.825 -9.700 1.00 71.38 80 SER A N 1
ATOM 609 C CA . SER A 1 80 ? 3.635 13.580 -9.271 1.00 71.38 80 SER A CA 1
ATOM 610 C C . SER A 1 80 ? 3.587 13.746 -7.753 1.00 71.38 80 SER A C 1
ATOM 612 O O . SER A 1 80 ? 3.177 14.776 -7.222 1.00 71.38 80 SER A O 1
ATOM 614 N N . CYS A 1 81 ? 3.934 12.687 -7.038 1.00 81.25 81 CYS A N 1
ATOM 615 C CA . CYS A 1 81 ? 4.037 12.697 -5.594 1.00 81.25 81 CYS A CA 1
ATOM 616 C C . CYS A 1 81 ? 5.431 13.185 -5.170 1.00 81.25 81 CYS A C 1
ATOM 618 O O . CYS A 1 81 ? 6.389 13.139 -5.941 1.00 81.25 81 CYS A O 1
ATOM 620 N N . ASN A 1 82 ? 5.575 13.666 -3.950 1.00 87.50 82 ASN A N 1
ATOM 621 C CA . ASN A 1 82 ? 6.825 14.154 -3.386 1.00 87.50 82 ASN A CA 1
ATOM 622 C C . ASN A 1 82 ? 7.108 13.463 -2.057 1.00 87.50 82 ASN A C 1
ATOM 624 O O . ASN A 1 82 ? 6.253 12.815 -1.453 1.00 87.50 82 ASN A O 1
ATOM 628 N N . LYS A 1 83 ? 8.344 13.603 -1.579 1.00 89.00 83 LYS A N 1
ATOM 629 C CA . LYS A 1 83 ? 8.686 13.183 -0.223 1.00 89.00 83 LYS A CA 1
AT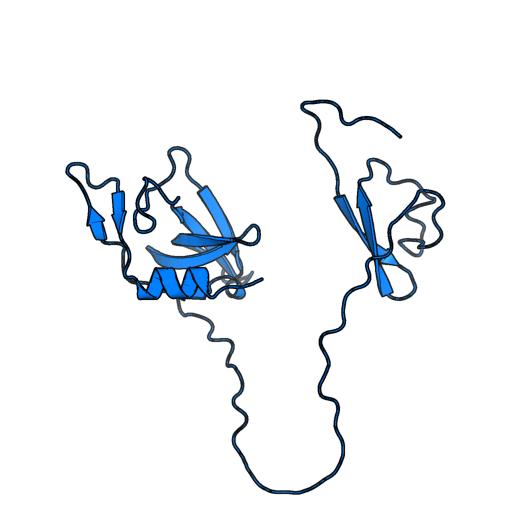OM 630 C C . LYS A 1 83 ? 7.778 13.899 0.780 1.00 89.00 83 LYS A C 1
ATOM 632 O O . LYS A 1 83 ? 7.636 15.115 0.716 1.00 89.00 83 LYS A O 1
ATOM 637 N N . ASN A 1 84 ? 7.267 13.144 1.749 1.00 91.88 84 ASN A N 1
ATOM 638 C CA . ASN A 1 84 ? 6.279 13.534 2.755 1.00 91.88 84 ASN A CA 1
ATOM 639 C C . ASN A 1 84 ? 4.826 13.651 2.285 1.00 91.88 84 ASN A C 1
ATOM 641 O O . ASN A 1 84 ? 3.977 13.887 3.147 1.00 91.88 84 ASN A O 1
ATOM 645 N N . ASP A 1 85 ? 4.523 13.439 1.006 1.00 93.06 85 ASP A N 1
ATOM 646 C CA . ASP A 1 85 ? 3.130 13.394 0.566 1.00 93.06 85 ASP A CA 1
ATOM 647 C C . ASP A 1 85 ? 2.428 12.167 1.145 1.00 93.06 85 ASP A C 1
ATOM 649 O O . ASP A 1 85 ? 3.028 11.100 1.326 1.00 93.06 85 ASP A O 1
ATOM 653 N N . PHE A 1 86 ? 1.139 12.327 1.429 1.00 94.88 86 PHE A N 1
ATOM 654 C CA . PHE A 1 86 ? 0.278 11.217 1.794 1.00 94.88 86 PHE A CA 1
ATOM 655 C C . PHE A 1 86 ? -0.356 10.636 0.542 1.00 94.88 86 PHE A C 1
ATOM 657 O O . PHE A 1 86 ? -0.745 11.360 -0.373 1.00 94.88 86 PHE A O 1
ATOM 664 N N . VAL A 1 87 ? -0.455 9.317 0.496 1.00 94.44 87 VAL A N 1
ATOM 665 C CA . VAL A 1 87 ? -0.923 8.589 -0.677 1.00 94.44 87 VAL A CA 1
ATOM 666 C C . VAL A 1 87 ? -1.868 7.470 -0.290 1.00 94.44 87 VAL A C 1
ATOM 668 O O . VAL A 1 87 ? -1.788 6.920 0.810 1.00 94.44 87 VAL A O 1
ATOM 671 N N . VAL A 1 88 ? -2.739 7.116 -1.227 1.00 93.50 88 VAL A N 1
ATOM 672 C CA . VAL A 1 88 ? -3.370 5.800 -1.268 1.00 93.50 88 VAL A CA 1
ATOM 673 C C . VAL A 1 88 ? -2.553 4.949 -2.225 1.00 93.50 88 VAL A C 1
ATOM 675 O O . VAL A 1 88 ? -2.342 5.348 -3.371 1.00 93.50 88 VAL A O 1
ATOM 678 N N . ALA A 1 89 ? -2.097 3.793 -1.762 1.00 93.12 89 ALA A N 1
ATOM 679 C CA . ALA A 1 89 ? -1.334 2.866 -2.581 1.00 93.12 89 ALA A CA 1
ATOM 680 C C . ALA A 1 89 ? -1.774 1.423 -2.354 1.00 93.12 89 ALA A C 1
ATOM 682 O O . ALA A 1 89 ? -2.343 1.083 -1.309 1.00 93.12 89 ALA A O 1
ATOM 683 N N . VAL A 1 90 ? -1.500 0.587 -3.349 1.00 91.19 90 VAL A N 1
ATOM 684 C CA . VAL A 1 90 ? -1.817 -0.838 -3.332 1.00 91.19 90 VAL A CA 1
ATOM 685 C C . VAL A 1 90 ? -0.561 -1.633 -3.025 1.00 91.19 90 VAL A C 1
ATOM 687 O O . VAL A 1 90 ? 0.467 -1.482 -3.675 1.00 91.19 90 VAL A O 1
ATOM 690 N N . TYR A 1 91 ? -0.650 -2.524 -2.047 1.00 90.88 91 TYR A N 1
ATOM 691 C CA . TYR A 1 91 ? 0.312 -3.609 -1.876 1.00 90.88 91 TYR A CA 1
ATOM 692 C C . TYR A 1 91 ? -0.395 -4.791 -1.218 1.00 90.88 91 TYR A C 1
ATOM 694 O O . TYR A 1 91 ? -1.419 -4.622 -0.560 1.00 90.88 91 TYR A O 1
ATOM 702 N N . ASP A 1 92 ? 0.098 -6.011 -1.435 1.00 88.50 92 ASP A N 1
ATOM 703 C CA . ASP A 1 92 ? -0.553 -7.232 -0.928 1.00 88.50 92 ASP A CA 1
ATOM 704 C C . ASP A 1 92 ? -2.055 -7.309 -1.290 1.00 88.50 92 ASP A C 1
ATOM 706 O O . ASP A 1 92 ? -2.905 -7.671 -0.475 1.00 88.50 92 ASP A O 1
ATOM 710 N N . THR A 1 93 ? -2.405 -6.919 -2.526 1.00 85.62 93 THR A N 1
ATOM 711 C CA . THR A 1 93 ? -3.783 -6.926 -3.072 1.00 85.62 93 THR A CA 1
ATOM 712 C C . THR A 1 93 ? -4.795 -6.071 -2.299 1.00 85.62 93 THR A C 1
ATOM 714 O O . THR A 1 93 ? -6.005 -6.269 -2.411 1.00 85.62 93 THR A O 1
ATOM 717 N N . LYS A 1 94 ? -4.318 -5.119 -1.492 1.00 88.88 94 LYS A N 1
ATOM 718 C CA . LYS A 1 94 ? -5.151 -4.256 -0.650 1.00 88.88 94 LYS A CA 1
ATOM 719 C C . LYS A 1 94 ? -4.718 -2.801 -0.763 1.00 88.88 94 LYS A C 1
ATOM 721 O O . LYS A 1 94 ? -3.544 -2.501 -0.963 1.00 88.88 94 LYS A O 1
ATOM 726 N N . CYS A 1 95 ? -5.683 -1.906 -0.583 1.00 91.19 95 CYS A N 1
ATOM 727 C CA . CYS A 1 95 ? -5.453 -0.469 -0.530 1.00 91.19 95 CYS A CA 1
ATOM 728 C C . CYS A 1 95 ? -5.113 -0.027 0.885 1.00 91.19 95 CYS A C 1
ATOM 730 O O . CYS A 1 95 ? -5.844 -0.326 1.835 1.00 91.19 95 CYS A O 1
ATOM 732 N N . TYR A 1 96 ? -4.065 0.776 1.002 1.00 93.81 96 TYR A N 1
ATOM 733 C CA . TYR A 1 96 ? -3.642 1.370 2.258 1.00 93.81 96 TYR A CA 1
ATOM 734 C C . TYR A 1 96 ? -3.345 2.851 2.076 1.00 93.81 96 TYR A C 1
ATOM 736 O O . TYR A 1 96 ? -2.996 3.314 0.991 1.00 93.81 96 TYR A O 1
ATOM 744 N N . ILE A 1 97 ? -3.470 3.590 3.173 1.00 94.75 97 ILE A N 1
ATOM 745 C CA . ILE A 1 97 ? -3.042 4.983 3.254 1.00 94.75 97 ILE A CA 1
ATOM 746 C C . ILE A 1 97 ? -1.632 4.992 3.819 1.00 94.75 97 ILE A C 1
ATOM 748 O O . ILE A 1 97 ? -1.365 4.312 4.809 1.00 94.75 97 ILE A O 1
ATOM 752 N N . GLY A 1 98 ? -0.742 5.771 3.227 1.00 95.69 98 GLY A N 1
ATOM 753 C CA . GLY A 1 98 ? 0.626 5.888 3.699 1.00 95.69 98 GLY A CA 1
ATOM 754 C C . GLY A 1 98 ? 1.229 7.255 3.437 1.00 95.69 98 GLY A C 1
ATOM 755 O O . GLY A 1 98 ? 0.601 8.130 2.844 1.00 95.69 98 GLY A O 1
ATOM 756 N N . LYS A 1 99 ? 2.459 7.435 3.908 1.00 96.75 99 LYS A N 1
ATOM 757 C CA . LYS A 1 99 ? 3.269 8.633 3.700 1.00 96.75 99 LYS A CA 1
ATOM 758 C C . LYS A 1 99 ? 4.554 8.262 2.978 1.00 96.75 99 LYS A C 1
ATOM 760 O O . LYS A 1 99 ? 5.255 7.341 3.395 1.00 96.75 99 LYS A O 1
ATOM 765 N N . ILE A 1 100 ? 4.892 9.014 1.939 1.00 95.12 100 ILE A N 1
ATOM 766 C CA . ILE A 1 100 ? 6.129 8.815 1.188 1.00 95.12 100 ILE A CA 1
ATOM 767 C C . ILE A 1 100 ? 7.324 9.241 2.039 1.00 95.12 100 ILE A C 1
ATOM 769 O O . ILE A 1 100 ? 7.430 10.395 2.466 1.00 95.12 100 ILE A O 1
ATOM 773 N N . ILE A 1 101 ? 8.254 8.315 2.241 1.00 95.19 101 ILE A N 1
ATOM 774 C CA . ILE A 1 101 ? 9.520 8.547 2.939 1.00 95.19 101 ILE A CA 1
ATOM 775 C C . ILE A 1 101 ? 10.589 9.000 1.944 1.00 95.19 101 ILE A C 1
ATOM 777 O O . ILE A 1 101 ? 11.330 9.954 2.204 1.00 95.19 101 ILE A O 1
ATOM 781 N N . GLU A 1 102 ? 10.673 8.306 0.813 1.00 92.56 102 GLU A N 1
ATOM 782 C CA . GLU A 1 102 ? 11.683 8.507 -0.221 1.00 92.56 102 GLU A CA 1
ATOM 783 C C . GLU A 1 102 ? 11.238 7.904 -1.557 1.00 92.56 102 GLU A C 1
ATOM 785 O O . GLU A 1 102 ? 10.237 7.191 -1.639 1.00 92.56 102 GLU A O 1
ATOM 790 N N . LYS A 1 103 ? 11.976 8.247 -2.610 1.00 89.62 103 LYS A N 1
ATOM 791 C CA . LYS A 1 103 ? 11.727 7.825 -3.984 1.00 89.62 103 LYS A CA 1
ATOM 792 C C . LYS A 1 103 ? 13.021 7.340 -4.603 1.00 89.62 103 LYS A C 1
ATOM 794 O O . LYS A 1 103 ? 14.049 7.997 -4.430 1.00 89.62 103 LYS A O 1
ATOM 799 N N . ASP A 1 104 ? 12.929 6.262 -5.361 1.00 88.62 104 ASP A N 1
ATOM 800 C CA . ASP A 1 104 ? 13.988 5.800 -6.239 1.00 88.62 104 ASP A CA 1
ATOM 801 C C . ASP A 1 104 ? 13.587 6.084 -7.689 1.00 88.62 104 ASP A C 1
ATOM 803 O O . ASP A 1 104 ? 12.644 5.500 -8.223 1.00 88.62 104 ASP A O 1
ATOM 807 N N . LEU A 1 105 ? 14.289 7.035 -8.308 1.00 84.00 105 LEU A N 1
ATOM 808 C CA . LEU A 1 105 ? 14.038 7.451 -9.688 1.00 84.00 105 LEU A CA 1
ATOM 809 C C . LEU A 1 105 ? 14.616 6.469 -10.713 1.00 84.00 105 LEU A C 1
ATOM 811 O O . LEU A 1 105 ? 14.223 6.534 -11.874 1.00 84.00 105 LEU A O 1
ATOM 815 N N . ALA A 1 106 ? 15.560 5.608 -10.319 1.00 81.56 106 ALA A N 1
ATOM 816 C CA . ALA A 1 106 ? 16.152 4.635 -11.232 1.00 81.56 106 ALA A CA 1
ATOM 817 C C . ALA A 1 106 ? 15.177 3.484 -11.514 1.00 81.56 106 ALA A C 1
ATOM 819 O O . ALA A 1 106 ? 15.028 3.079 -12.665 1.00 81.56 106 ALA A O 1
ATOM 820 N N . ASP A 1 107 ? 14.478 3.030 -10.471 1.00 83.31 107 ASP A N 1
ATOM 821 C CA . ASP A 1 107 ? 13.577 1.873 -10.526 1.00 83.31 107 ASP A CA 1
ATOM 822 C C . ASP A 1 107 ? 12.081 2.251 -10.543 1.00 83.31 107 ASP A C 1
ATOM 824 O O . ASP A 1 107 ? 11.225 1.366 -10.529 1.00 83.31 107 ASP A O 1
ATOM 828 N N . ASP A 1 108 ? 11.754 3.550 -10.563 1.00 86.44 108 ASP A N 1
ATOM 829 C CA . ASP A 1 108 ? 10.384 4.089 -10.449 1.00 86.44 108 ASP A CA 1
ATOM 830 C C . ASP A 1 108 ? 9.609 3.487 -9.260 1.00 86.44 108 ASP A C 1
ATOM 832 O O . ASP A 1 108 ? 8.443 3.082 -9.344 1.00 86.44 108 ASP A O 1
ATOM 836 N N . THR A 1 109 ? 10.292 3.393 -8.116 1.00 90.62 109 THR A N 1
ATOM 837 C CA . THR A 1 109 ? 9.709 2.889 -6.871 1.00 90.62 109 THR A CA 1
ATOM 838 C C . THR A 1 109 ? 9.652 3.971 -5.805 1.00 90.62 109 THR A C 1
ATOM 840 O O . THR A 1 109 ? 10.449 4.911 -5.748 1.00 90.62 109 THR A O 1
ATOM 843 N N . VAL A 1 110 ? 8.658 3.851 -4.936 1.00 92.69 110 VAL A N 1
ATOM 844 C CA . VAL A 1 110 ? 8.379 4.796 -3.865 1.00 92.69 110 VAL A CA 1
ATOM 845 C C . VAL A 1 110 ? 8.363 4.034 -2.551 1.00 92.69 110 VAL A C 1
ATOM 847 O O . VAL A 1 110 ? 7.673 3.026 -2.411 1.00 92.69 110 VAL A O 1
ATOM 850 N N . HIS A 1 111 ? 9.114 4.524 -1.573 1.00 95.31 111 HIS A N 1
ATOM 851 C CA . HIS A 1 111 ? 9.142 3.957 -0.235 1.00 95.31 111 HIS A CA 1
ATOM 852 C C . HIS A 1 111 ? 8.074 4.634 0.618 1.00 95.31 111 HIS A C 1
ATOM 854 O O . HIS A 1 111 ? 8.137 5.843 0.876 1.00 95.31 111 HIS A O 1
ATOM 860 N N . VAL A 1 112 ? 7.092 3.860 1.061 1.00 96.19 112 VAL A N 1
ATOM 861 C CA . VAL A 1 112 ? 5.915 4.369 1.767 1.00 96.19 112 VAL A CA 1
ATOM 862 C C . VAL A 1 112 ? 5.856 3.760 3.168 1.00 96.19 112 VAL A C 1
ATOM 864 O O . VAL A 1 112 ? 6.018 2.552 3.322 1.00 96.19 112 VAL A O 1
ATOM 867 N N . ASP A 1 113 ? 5.642 4.598 4.190 1.00 96.88 113 ASP A N 1
ATOM 868 C CA . ASP A 1 113 ? 5.239 4.165 5.539 1.00 96.88 113 ASP A CA 1
ATOM 869 C C . ASP A 1 113 ? 3.711 4.066 5.554 1.00 96.88 113 ASP A C 1
ATOM 871 O O . ASP A 1 113 ? 3.037 5.059 5.267 1.00 96.88 113 ASP A O 1
ATOM 875 N N . PHE A 1 114 ? 3.154 2.904 5.874 1.00 96.56 114 PHE A N 1
ATOM 876 C CA . PHE A 1 114 ? 1.724 2.631 5.791 1.00 96.56 114 PHE A CA 1
ATOM 877 C C . PHE A 1 114 ? 1.011 2.715 7.142 1.00 96.56 114 PHE A C 1
ATOM 879 O O . PHE A 1 114 ? 1.519 2.344 8.204 1.00 96.56 114 PHE A O 1
ATOM 886 N N . MET A 1 115 ? -0.218 3.219 7.088 1.00 94.19 115 MET A N 1
ATOM 887 C CA . MET A 1 115 ? -1.144 3.304 8.205 1.00 94.19 115 MET A CA 1
ATOM 888 C C . MET A 1 115 ? -2.066 2.088 8.228 1.00 94.19 115 MET A C 1
ATOM 890 O O . MET A 1 115 ? -2.474 1.563 7.194 1.00 94.19 115 MET A O 1
ATOM 894 N N . ILE A 1 116 ? -2.482 1.699 9.431 1.00 91.94 116 ILE A N 1
ATOM 895 C CA . ILE A 1 116 ? -3.489 0.661 9.636 1.00 91.94 116 ILE A CA 1
ATOM 896 C C . ILE A 1 116 ? -4.819 1.286 10.041 1.00 91.94 116 ILE A C 1
ATOM 898 O O . ILE A 1 116 ? -4.870 2.230 10.837 1.00 91.94 116 ILE A O 1
ATOM 902 N N . GLN A 1 117 ? -5.912 0.725 9.532 1.00 89.50 117 GLN A N 1
ATOM 903 C CA . GLN A 1 117 ? -7.247 1.059 10.010 1.00 89.50 117 GLN A CA 1
ATOM 904 C C . GLN A 1 117 ? -7.375 0.639 11.483 1.00 89.50 117 GLN A C 1
ATOM 906 O O . GLN A 1 117 ? -6.888 -0.416 11.900 1.00 89.50 117 GLN A O 1
ATOM 911 N N . SER A 1 118 ? -7.980 1.487 12.306 1.00 82.81 118 SER A N 1
ATOM 912 C CA . SER A 1 118 ? -8.032 1.298 13.750 1.00 82.81 118 SER A CA 1
ATOM 913 C C . SER A 1 118 ? -9.339 1.804 14.328 1.00 82.81 118 SER A C 1
ATOM 915 O O . SER A 1 118 ? -9.719 2.944 14.115 1.00 82.81 118 SER A O 1
ATOM 917 N N . GLY A 1 119 ? -9.968 0.981 15.164 1.00 69.56 119 GLY A N 1
ATOM 918 C CA . GLY A 1 119 ? -11.239 1.294 15.810 1.00 69.56 119 GLY A CA 1
ATOM 919 C C . GLY A 1 119 ? -12.414 0.544 15.187 1.00 69.56 119 GLY A C 1
ATOM 920 O O . GLY A 1 119 ? -12.257 -0.242 14.260 1.00 69.56 119 GLY A O 1
ATOM 921 N N . LYS A 1 120 ? -13.605 0.756 15.758 1.00 61.66 120 LYS A N 1
ATOM 922 C CA . LYS A 1 120 ? -14.868 0.188 15.250 1.00 61.66 120 LYS A CA 1
ATOM 923 C C . LYS A 1 120 ? -15.475 1.025 14.118 1.00 61.66 120 LYS A C 1
ATOM 925 O O . LYS A 1 120 ? -16.345 0.537 13.410 1.00 61.66 120 LYS A O 1
ATOM 930 N N . ALA A 1 121 ? -15.044 2.280 13.980 1.00 63.25 121 ALA A N 1
ATOM 931 C CA . ALA A 1 121 ? -15.454 3.168 12.902 1.00 63.25 121 ALA A CA 1
ATOM 932 C C . ALA A 1 121 ? -14.493 3.007 11.718 1.00 63.25 121 ALA A C 1
ATOM 934 O O . ALA A 1 121 ? -13.279 3.090 11.896 1.00 63.25 121 ALA A O 1
ATOM 935 N N . LEU A 1 122 ? -15.038 2.819 10.515 1.00 64.88 122 LEU A N 1
ATOM 936 C CA . LEU A 1 122 ? -14.278 2.572 9.281 1.00 64.88 122 LEU A CA 1
ATOM 937 C C . LEU A 1 122 ? -13.393 3.754 8.831 1.00 64.88 122 LEU A C 1
ATOM 939 O O . LEU A 1 122 ? -12.629 3.619 7.884 1.00 64.88 122 LEU A O 1
ATOM 943 N N . GLN A 1 123 ? -13.464 4.903 9.500 1.00 78.56 123 GLN A N 1
ATOM 944 C CA . GLN A 1 123 ? -12.811 6.143 9.065 1.00 78.56 123 GLN A CA 1
ATOM 945 C C . GLN A 1 123 ? -11.549 6.495 9.864 1.00 78.56 123 GLN A C 1
ATOM 947 O O . GLN A 1 123 ? -10.979 7.568 9.674 1.00 78.56 123 GLN A O 1
ATOM 952 N N . GLN A 1 124 ? -11.133 5.640 10.800 1.00 88.50 124 GLN A N 1
ATOM 953 C CA . GLN A 1 124 ? -10.018 5.927 11.695 1.00 88.50 124 GLN A CA 1
ATOM 954 C C . GLN A 1 124 ? -8.781 5.103 11.343 1.00 88.50 124 GLN A C 1
ATOM 956 O O . GLN A 1 124 ? -8.844 3.887 11.172 1.00 88.50 124 GLN A O 1
ATOM 961 N N . PHE A 1 125 ? -7.639 5.778 11.294 1.00 92.19 125 PHE A N 1
ATOM 962 C CA . PHE A 1 125 ? -6.342 5.223 10.931 1.00 92.19 125 PHE A CA 1
ATOM 963 C C . PHE A 1 125 ? -5.310 5.566 11.993 1.00 92.19 125 PHE A C 1
ATOM 965 O O . PHE A 1 125 ? -5.437 6.555 12.716 1.00 92.19 125 PHE A O 1
ATOM 972 N N . ARG A 1 126 ? -4.269 4.751 12.105 1.00 93.31 126 ARG A N 1
ATOM 973 C CA . ARG A 1 126 ? -3.110 5.048 12.948 1.00 93.31 126 ARG A CA 1
ATOM 974 C C . ARG A 1 126 ? -1.856 4.438 12.364 1.00 93.31 126 ARG A C 1
ATOM 976 O O . ARG A 1 126 ? -1.916 3.455 11.631 1.00 93.31 126 ARG A O 1
ATOM 983 N N . TRP A 1 127 ? -0.719 4.965 12.784 1.00 94.19 127 TRP A N 1
ATOM 984 C CA . TRP A 1 127 ? 0.551 4.299 12.552 1.00 94.19 127 TRP A CA 1
ATOM 985 C C . TRP A 1 127 ? 0.601 2.977 13.333 1.00 94.19 127 TRP A C 1
ATOM 987 O O . TRP A 1 127 ? 0.224 2.947 14.516 1.00 94.19 127 TRP A O 1
ATOM 997 N N . PRO A 1 128 ? 1.023 1.870 12.702 1.00 92.94 128 PRO A N 1
ATOM 998 C CA . PRO A 1 128 ? 1.211 0.608 13.399 1.00 92.94 128 PRO A CA 1
ATOM 999 C C . PRO A 1 128 ? 2.339 0.724 14.439 1.00 92.94 128 PRO A C 1
ATOM 1001 O O . PRO A 1 128 ? 3.250 1.538 14.319 1.00 92.94 128 PRO A O 1
ATOM 1004 N N . ASN A 1 129 ? 2.289 -0.105 15.491 1.00 88.75 129 ASN A N 1
ATOM 1005 C CA . ASN A 1 129 ? 3.317 -0.089 16.547 1.00 88.75 129 ASN A CA 1
ATOM 1006 C C . ASN A 1 129 ? 4.704 -0.463 16.000 1.00 88.75 129 ASN A C 1
ATOM 1008 O O . ASN A 1 129 ? 5.720 0.050 16.461 1.00 88.75 129 ASN A O 1
ATOM 1012 N N . LYS A 1 130 ? 4.728 -1.390 15.039 1.00 91.81 130 LYS A N 1
ATOM 1013 C CA . LYS A 1 130 ? 5.892 -1.701 14.217 1.00 91.81 130 LYS A CA 1
ATOM 1014 C C . LYS A 1 130 ? 5.665 -1.014 12.879 1.00 91.81 130 LYS A C 1
ATOM 1016 O O . LYS A 1 130 ? 4.640 -1.283 12.266 1.00 91.81 130 LYS A O 1
ATOM 1021 N N . GLN A 1 131 ? 6.590 -0.149 12.476 1.00 91.06 131 GLN A N 1
ATOM 1022 C CA . GLN A 1 131 ? 6.510 0.572 11.206 1.00 91.06 131 GLN A CA 1
ATOM 1023 C C . GLN A 1 131 ? 6.311 -0.400 10.044 1.00 91.06 131 GLN A C 1
ATOM 1025 O O . GLN A 1 131 ? 6.940 -1.465 10.019 1.00 91.06 131 GLN A O 1
ATOM 1030 N N . ASP A 1 132 ? 5.435 -0.022 9.120 1.00 93.88 132 ASP A N 1
ATOM 1031 C CA . ASP A 1 132 ? 5.107 -0.811 7.940 1.00 93.88 132 ASP A CA 1
ATOM 1032 C C . ASP A 1 132 ? 5.619 -0.065 6.716 1.00 93.88 132 ASP A C 1
ATOM 1034 O O . ASP A 1 132 ? 4.957 0.817 6.182 1.00 93.88 132 ASP A O 1
ATOM 1038 N N . ARG A 1 133 ? 6.870 -0.346 6.354 1.00 95.19 133 ARG A N 1
ATOM 1039 C CA . ARG A 1 133 ? 7.598 0.387 5.325 1.00 95.19 133 ARG A CA 1
ATOM 1040 C C . ARG A 1 133 ? 7.885 -0.520 4.154 1.00 95.19 133 ARG A C 1
ATOM 1042 O O . ARG A 1 133 ? 8.575 -1.529 4.316 1.00 95.19 133 ARG A O 1
ATOM 1049 N N . VAL A 1 134 ? 7.351 -0.158 2.996 1.00 94.50 134 VAL A N 1
ATOM 1050 C CA . VAL A 1 134 ? 7.399 -0.998 1.801 1.00 94.50 134 VAL A CA 1
ATOM 1051 C C . VAL A 1 134 ? 7.728 -0.137 0.588 1.00 94.50 134 VAL A C 1
ATOM 1053 O O . VAL A 1 134 ? 7.248 0.989 0.457 1.00 94.50 134 VAL A O 1
ATOM 1056 N N . TRP A 1 135 ? 8.570 -0.678 -0.290 1.00 94.88 135 TRP A N 1
ATOM 1057 C CA . TRP A 1 135 ? 8.798 -0.138 -1.624 1.00 94.88 135 TRP A CA 1
ATOM 1058 C C . TRP A 1 135 ? 7.694 -0.633 -2.555 1.00 94.88 135 TRP A C 1
ATOM 1060 O O . TRP A 1 135 ? 7.532 -1.840 -2.734 1.00 94.88 135 TRP A O 1
ATOM 1070 N N . VAL A 1 136 ? 6.934 0.296 -3.125 1.00 93.12 136 VAL A N 1
ATOM 1071 C CA . VAL A 1 136 ? 5.870 0.031 -4.104 1.00 93.12 136 VAL A CA 1
ATOM 1072 C C . VAL A 1 136 ? 6.214 0.702 -5.427 1.00 93.12 136 VAL A C 1
ATOM 1074 O O . VAL A 1 136 ? 6.985 1.665 -5.444 1.00 93.12 136 VAL A O 1
ATOM 1077 N N . LYS A 1 137 ? 5.680 0.213 -6.548 1.00 91.19 137 LYS A N 1
ATOM 1078 C CA . LYS A 1 137 ? 5.910 0.875 -7.839 1.00 91.19 137 LYS A CA 1
ATOM 1079 C C . LYS A 1 137 ? 5.138 2.188 -7.895 1.00 91.19 137 LYS A C 1
ATOM 1081 O O . LYS A 1 137 ? 4.079 2.306 -7.279 1.00 91.19 137 LYS A O 1
ATOM 1086 N N . GLY A 1 138 ? 5.617 3.149 -8.684 1.00 86.69 138 GLY A N 1
ATOM 1087 C CA . GLY A 1 138 ? 4.875 4.382 -8.961 1.00 86.69 138 GLY A CA 1
ATOM 1088 C C . GLY A 1 138 ? 3.457 4.109 -9.480 1.00 86.69 138 GLY A C 1
ATOM 1089 O O . GLY A 1 138 ? 2.510 4.763 -9.053 1.00 86.69 138 GLY A O 1
ATOM 1090 N N . ALA A 1 139 ? 3.299 3.070 -10.307 1.00 87.12 139 ALA A N 1
ATOM 1091 C CA . ALA A 1 139 ? 2.008 2.611 -10.828 1.00 87.12 139 ALA A CA 1
ATOM 1092 C C . ALA A 1 139 ? 1.034 2.075 -9.756 1.00 87.12 139 ALA A C 1
ATOM 1094 O O . ALA A 1 139 ? -0.171 2.063 -9.988 1.00 87.12 139 ALA A O 1
ATOM 1095 N N . ASP A 1 140 ? 1.534 1.657 -8.588 1.00 90.19 140 ASP A N 1
ATOM 1096 C CA . ASP A 1 140 ? 0.704 1.175 -7.476 1.00 90.19 140 ASP A CA 1
ATOM 1097 C C . ASP A 1 140 ? 0.222 2.327 -6.570 1.00 90.19 140 ASP A C 1
ATOM 1099 O O . ASP A 1 140 ? -0.551 2.111 -5.630 1.00 90.19 140 ASP A O 1
ATOM 1103 N N . ILE A 1 141 ? 0.663 3.564 -6.834 1.00 90.44 141 ILE A N 1
ATOM 1104 C CA . ILE A 1 141 ? 0.145 4.771 -6.188 1.00 90.44 141 ILE A CA 1
ATOM 1105 C C . ILE A 1 141 ? -1.160 5.165 -6.881 1.00 90.44 141 ILE A C 1
ATOM 1107 O O . ILE A 1 141 ? -1.158 5.687 -7.992 1.00 90.44 141 ILE A O 1
ATOM 1111 N N . LEU A 1 142 ? -2.285 4.964 -6.198 1.00 89.94 142 LEU A N 1
ATOM 1112 C CA . LEU A 1 142 ? -3.608 5.265 -6.746 1.00 89.94 142 LEU A CA 1
ATOM 1113 C C . LEU A 1 142 ? -3.934 6.755 -6.726 1.00 89.94 142 LEU A C 1
ATOM 1115 O O . LEU A 1 142 ? -4.741 7.211 -7.528 1.00 89.94 142 LEU A O 1
ATOM 1119 N N . ARG A 1 143 ? -3.409 7.494 -5.742 1.00 90.00 143 ARG A N 1
ATOM 1120 C CA . ARG A 1 143 ? -3.719 8.915 -5.541 1.00 90.00 143 ARG A CA 1
ATOM 1121 C C . ARG A 1 143 ? -2.818 9.538 -4.482 1.00 90.00 143 ARG A C 1
ATOM 1123 O O . ARG A 1 143 ? -2.542 8.919 -3.457 1.00 90.00 143 ARG A O 1
ATOM 1130 N N . VAL A 1 144 ? -2.486 10.815 -4.668 1.00 91.56 144 VAL A N 1
ATOM 1131 C CA . VAL A 1 144 ? -1.991 11.699 -3.600 1.00 91.56 144 VAL A CA 1
ATOM 1132 C C . VAL A 1 144 ? -3.172 12.317 -2.854 1.00 91.56 144 VAL A C 1
ATOM 1134 O O . VAL A 1 144 ? -4.096 12.843 -3.474 1.00 91.56 144 VAL A O 1
ATOM 1137 N N . ILE A 1 145 ? -3.154 12.247 -1.527 1.00 93.06 145 ILE A N 1
ATOM 1138 C CA . ILE A 1 145 ? -4.188 12.800 -0.650 1.00 93.06 145 ILE A CA 1
ATOM 1139 C C . ILE A 1 145 ? -3.614 13.913 0.226 1.00 93.06 145 ILE A C 1
ATOM 1141 O O . ILE A 1 145 ? -2.408 14.000 0.457 1.00 93.06 145 ILE A O 1
ATOM 1145 N N . GLN A 1 146 ? -4.502 14.754 0.751 1.00 91.81 146 GLN A N 1
ATOM 1146 C CA . GLN A 1 146 ? -4.130 15.687 1.808 1.00 91.81 146 GLN A CA 1
ATOM 1147 C C . GLN A 1 146 ? -3.719 14.937 3.079 1.00 91.81 146 GLN A C 1
ATOM 1149 O O . GLN A 1 146 ? -4.148 13.805 3.318 1.00 91.81 146 GLN A O 1
ATOM 1154 N N . GLU A 1 147 ? -2.907 15.591 3.909 1.00 93.69 147 GLU A N 1
ATOM 1155 C CA . GLU A 1 147 ? -2.497 15.043 5.198 1.00 93.69 147 GLU A CA 1
ATOM 1156 C C . GLU A 1 147 ? -3.726 14.654 6.048 1.00 93.69 147 GLU A C 1
ATOM 1158 O O . GLU A 1 147 ? -4.614 15.485 6.272 1.00 93.69 147 GLU A O 1
ATOM 1163 N N . PRO A 1 148 ? -3.801 13.397 6.527 1.00 93.31 148 PRO A N 1
ATOM 1164 C CA . PRO A 1 148 ? -4.878 12.945 7.390 1.00 93.31 148 PRO A CA 1
ATOM 1165 C C . PRO A 1 148 ? -5.014 13.817 8.640 1.00 93.31 148 PRO A C 1
ATOM 1167 O O . PRO A 1 148 ? -4.035 14.158 9.304 1.00 93.31 148 PRO A O 1
ATOM 1170 N N . THR A 1 149 ? -6.250 14.138 9.015 1.00 92.00 149 THR A N 1
ATOM 1171 C CA . THR A 1 149 ? -6.515 14.988 10.179 1.00 92.00 149 THR A CA 1
ATOM 1172 C C . THR A 1 149 ? -6.319 14.191 11.462 1.00 92.00 149 THR A C 1
ATOM 1174 O O . THR A 1 149 ? -6.995 13.185 11.678 1.00 92.00 149 THR A O 1
ATOM 1177 N N . ALA A 1 150 ? -5.420 14.638 12.339 1.00 91.25 150 ALA A N 1
ATOM 1178 C CA . ALA A 1 150 ? -5.220 14.013 13.642 1.00 91.25 150 ALA A CA 1
ATOM 1179 C C . ALA A 1 150 ? -6.470 14.165 14.531 1.00 91.25 150 ALA A C 1
ATOM 1181 O O . ALA A 1 150 ? -7.038 15.247 14.664 1.00 91.25 150 ALA A O 1
ATOM 1182 N N . THR A 1 151 ? -6.885 13.079 15.179 1.00 85.12 151 THR A N 1
ATOM 1183 C CA . THR A 1 151 ? -8.073 13.009 16.034 1.00 85.12 151 THR A CA 1
ATOM 1184 C C . THR A 1 151 ? -7.760 12.427 17.415 1.00 85.12 151 THR A C 1
ATOM 1186 O O . THR A 1 151 ? -6.801 11.677 17.627 1.00 85.12 151 THR A O 1
ATOM 1189 N N . GLY A 1 152 ? -8.599 12.784 18.393 1.00 74.44 152 GLY A N 1
ATOM 1190 C CA . GLY A 1 152 ? -8.490 12.333 19.781 1.00 74.44 152 GLY A CA 1
ATOM 1191 C C . GLY A 1 152 ? -7.440 13.082 20.612 1.00 74.44 152 GLY A C 1
ATOM 1192 O O . GLY A 1 152 ? -6.585 13.796 20.101 1.00 74.44 152 GLY A O 1
ATOM 1193 N N . LYS A 1 153 ? -7.483 12.889 21.938 1.00 74.12 153 LYS A N 1
ATOM 1194 C CA . LYS A 1 153 ? -6.634 13.621 22.904 1.00 74.12 153 LYS A CA 1
ATOM 1195 C C . LYS A 1 153 ? -5.127 13.370 22.755 1.00 74.12 153 LYS A C 1
ATOM 1197 O O . LYS A 1 153 ? -4.337 14.124 23.304 1.00 74.12 153 LYS A O 1
ATOM 1202 N N . GLY A 1 154 ? -4.734 12.295 22.071 1.00 75.94 154 GLY A N 1
ATOM 1203 C CA . GLY A 1 154 ? -3.335 11.892 21.928 1.00 75.94 154 GLY A CA 1
ATOM 1204 C C . GLY A 1 154 ? -2.714 12.161 20.558 1.00 75.94 154 GLY A C 1
ATOM 1205 O O . GLY A 1 154 ? -1.534 11.867 20.407 1.00 75.94 154 GLY A O 1
ATOM 1206 N N . GLY A 1 155 ? -3.479 12.624 19.558 1.00 79.12 155 GLY A N 1
ATOM 1207 C CA . GLY A 1 155 ? -2.974 12.848 18.191 1.00 79.12 155 GLY A CA 1
ATOM 1208 C C . GLY A 1 155 ? -2.412 11.600 17.490 1.00 79.12 155 GLY A C 1
ATOM 1209 O O . GLY A 1 155 ? -1.657 11.713 16.535 1.00 79.12 155 GLY A O 1
ATOM 1210 N N . ARG A 1 156 ? -2.730 10.399 17.992 1.00 84.19 156 ARG A N 1
ATOM 1211 C CA . ARG A 1 156 ? -2.242 9.110 17.458 1.00 84.19 156 ARG A CA 1
ATOM 1212 C C . ARG A 1 156 ? -3.198 8.468 16.457 1.00 84.19 156 ARG A C 1
ATOM 1214 O O . ARG A 1 156 ? -2.860 7.446 15.870 1.00 84.19 156 ARG A O 1
ATOM 1221 N N . MET A 1 157 ? -4.398 9.023 16.340 1.00 89.75 157 MET A N 1
ATOM 1222 C CA . MET A 1 157 ? -5.441 8.578 15.430 1.00 89.75 157 MET A CA 1
ATOM 1223 C C . MET A 1 157 ? -5.608 9.635 14.354 1.00 89.75 157 MET A C 1
ATOM 1225 O O . MET A 1 157 ? -5.417 10.817 14.623 1.00 89.75 157 MET A O 1
ATOM 1229 N N . PHE A 1 158 ? -5.989 9.217 13.161 1.00 92.44 158 PHE A N 1
ATOM 1230 C CA . PHE A 1 158 ? -6.158 10.085 12.012 1.00 92.44 158 PHE A CA 1
ATOM 1231 C C . PHE A 1 158 ? -7.447 9.732 11.285 1.00 92.44 158 PHE A C 1
ATOM 1233 O O . PHE A 1 158 ? -7.864 8.574 11.284 1.00 92.44 158 PHE A O 1
ATOM 1240 N N . THR A 1 159 ? -8.069 10.725 10.671 1.00 92.12 159 THR A N 1
ATOM 1241 C CA . THR A 1 159 ? -9.242 10.561 9.812 1.00 92.12 159 THR A CA 1
ATOM 1242 C C . THR A 1 159 ? -8.948 11.127 8.435 1.00 92.12 159 THR A C 1
ATOM 1244 O O . THR A 1 159 ? -8.207 12.105 8.307 1.00 92.12 159 THR A O 1
ATOM 1247 N N . VAL A 1 160 ? -9.554 10.531 7.415 1.00 90.62 160 VAL A N 1
ATOM 1248 C CA . VAL A 1 160 ? -9.488 11.008 6.030 1.00 90.62 160 VAL A CA 1
ATOM 1249 C C . VAL A 1 160 ? -10.890 11.315 5.504 1.00 90.62 160 VAL A C 1
ATOM 1251 O O . VAL A 1 160 ? -11.859 10.771 6.040 1.00 90.62 160 VAL A O 1
ATOM 1254 N N . PRO A 1 161 ? -11.015 12.177 4.481 1.00 89.81 161 PRO A N 1
ATOM 1255 C CA . PRO A 1 161 ? -12.292 12.452 3.832 1.00 89.81 161 PRO A CA 1
ATOM 1256 C C . PRO A 1 161 ? -12.948 11.196 3.240 1.00 89.81 161 PRO A C 1
ATOM 1258 O O . PRO A 1 161 ? -12.259 10.285 2.776 1.00 89.81 161 PRO A O 1
ATOM 1261 N N . ASP A 1 162 ? -14.282 11.180 3.173 1.00 87.75 162 ASP A N 1
ATOM 1262 C CA . ASP A 1 162 ? -15.050 10.052 2.619 1.00 87.75 162 ASP A CA 1
ATOM 1263 C C . ASP A 1 162 ? -14.717 9.763 1.150 1.00 87.75 162 ASP A C 1
ATOM 1265 O O . ASP A 1 162 ? -14.751 8.615 0.722 1.00 87.75 162 ASP A O 1
ATOM 1269 N N . GLU A 1 163 ? -14.319 10.778 0.380 1.00 88.44 163 GLU A N 1
ATOM 1270 C CA . GLU A 1 163 ? -13.836 10.605 -0.996 1.00 88.44 163 GLU A CA 1
ATOM 1271 C C . GLU A 1 163 ? -12.619 9.671 -1.090 1.00 88.44 163 GLU A C 1
ATOM 1273 O O . GLU A 1 163 ? -12.515 8.890 -2.034 1.00 88.44 163 GLU A O 1
ATOM 1278 N N . VAL A 1 164 ? -11.723 9.702 -0.098 1.00 88.62 164 VAL A N 1
ATOM 1279 C CA . VAL A 1 164 ? -10.547 8.824 -0.042 1.00 88.62 164 VAL A CA 1
ATOM 1280 C C . VAL A 1 164 ? -10.986 7.395 0.255 1.00 88.62 164 VAL A C 1
ATOM 1282 O O . VAL A 1 164 ? -10.519 6.455 -0.382 1.00 88.62 164 VAL A O 1
ATOM 1285 N N . LEU A 1 165 ? -11.926 7.228 1.185 1.00 86.94 165 LEU A N 1
ATOM 1286 C CA . LEU A 1 165 ? -12.462 5.919 1.556 1.00 86.94 165 LEU A CA 1
ATOM 1287 C C . LEU A 1 165 ? -13.237 5.276 0.408 1.00 86.94 165 LEU A C 1
ATOM 1289 O O . LEU A 1 165 ? -13.077 4.085 0.152 1.00 86.94 165 LEU A O 1
ATOM 1293 N N . ASN A 1 166 ? -14.025 6.072 -0.311 1.00 86.06 166 ASN A N 1
ATOM 1294 C CA . ASN A 1 166 ? -14.741 5.623 -1.496 1.00 86.06 166 ASN A CA 1
ATOM 1295 C C . ASN A 1 166 ? -13.765 5.196 -2.595 1.00 86.06 166 ASN A C 1
ATOM 1297 O O . ASN A 1 166 ? -13.976 4.144 -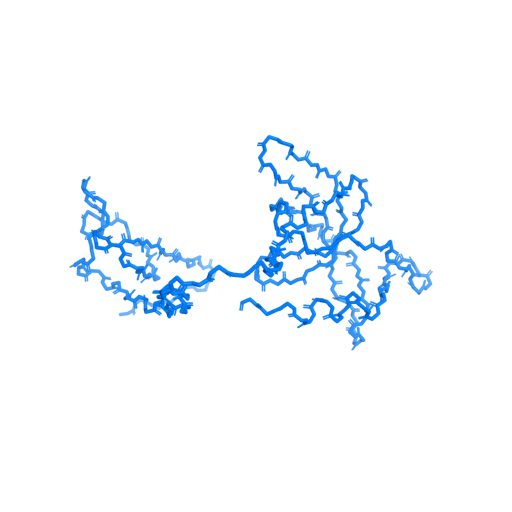3.185 1.00 86.06 166 ASN A O 1
ATOM 1301 N N . ALA A 1 167 ? -12.674 5.942 -2.810 1.00 82.31 167 ALA A N 1
ATOM 1302 C CA . ALA A 1 167 ? -11.633 5.566 -3.768 1.00 82.31 167 ALA A CA 1
ATOM 1303 C C . ALA A 1 167 ? -10.942 4.241 -3.393 1.00 82.31 167 ALA A C 1
ATOM 1305 O O . ALA A 1 167 ? -10.687 3.399 -4.254 1.00 82.31 167 ALA A O 1
ATOM 1306 N N . MET A 1 168 ? -10.683 4.021 -2.099 1.00 85.38 168 MET A N 1
ATOM 1307 C CA . MET A 1 168 ? -10.136 2.752 -1.606 1.00 85.38 168 MET A CA 1
ATOM 1308 C C . MET A 1 168 ? -11.122 1.591 -1.781 1.00 85.38 168 MET A C 1
ATOM 1310 O O . MET A 1 168 ? -10.695 0.485 -2.094 1.00 85.38 168 MET A O 1
ATOM 1314 N N . ALA A 1 169 ? -12.421 1.830 -1.579 1.00 84.00 169 ALA A N 1
ATOM 1315 C CA . ALA A 1 169 ? -13.469 0.819 -1.711 1.00 84.00 169 ALA A CA 1
ATOM 1316 C C . ALA A 1 169 ? -13.839 0.510 -3.172 1.00 84.00 169 ALA A C 1
ATOM 1318 O O . ALA A 1 169 ? -14.247 -0.610 -3.469 1.00 84.00 169 ALA A O 1
ATOM 1319 N N . SER A 1 170 ? -13.701 1.481 -4.081 1.00 78.00 170 SER A N 1
ATOM 1320 C CA . SER A 1 170 ? -13.917 1.286 -5.520 1.00 78.00 170 SER A CA 1
ATOM 1321 C C . SER A 1 170 ? -12.786 0.523 -6.198 1.00 78.00 170 SER A C 1
ATOM 1323 O O . SER A 1 170 ? -12.959 0.055 -7.320 1.00 78.00 170 SER A O 1
ATOM 1325 N N . TYR A 1 171 ? -11.630 0.407 -5.541 1.00 74.12 171 TYR A N 1
ATOM 1326 C CA . TYR A 1 171 ? -10.541 -0.415 -6.038 1.00 74.12 171 TYR A CA 1
ATOM 1327 C C . TYR A 1 171 ? -10.910 -1.899 -5.894 1.00 74.12 171 TYR A C 1
ATOM 1329 O O . TYR A 1 171 ? -10.841 -2.475 -4.806 1.00 74.12 171 TYR A O 1
ATOM 1337 N N . ALA A 1 172 ? -11.337 -2.497 -7.004 1.00 56.44 172 ALA A N 1
ATOM 1338 C CA . ALA A 1 172 ? -11.532 -3.932 -7.152 1.00 56.44 172 ALA A CA 1
ATOM 1339 C C . ALA A 1 172 ? -10.331 -4.504 -7.933 1.00 56.44 172 ALA A C 1
ATOM 1341 O O . ALA A 1 172 ? -10.105 -4.049 -9.056 1.00 56.44 172 ALA A O 1
ATOM 1342 N N . PRO A 1 173 ? -9.542 -5.426 -7.346 1.00 54.97 173 PRO A N 1
ATOM 1343 C CA . PRO A 1 173 ? -8.432 -6.081 -8.038 1.00 54.97 173 PRO A CA 1
ATOM 1344 C C . PRO A 1 173 ? -8.897 -7.055 -9.128 1.00 54.97 173 PRO A C 1
ATOM 1346 O O . PRO A 1 173 ? -10.034 -7.577 -9.026 1.00 54.97 173 PRO A O 1
#

Foldseek 3Di:
DDDDDPPDDWDKDWDAAPVRFIKIDRDPDDDCLQQPPSGGHPPRPPDIHTDPDPPDDDPDDDDDDDDDDDDPPPPLPLPPDDQQWWFWFDDPNATWIWGFHDADPVQQKTKTFTWDQDDPDRFKIFRDPDTDIDIDHSSRTQDTADDFDQDDPPSGMGGGDVVVVVSRVPDDD

Secondary structure (DSSP, 8-state):
-PPPPTTPPPPEEEEE-TT--EEEEE-S---TTTEETTEE-TT-TTTPEE--------------------------------TT-EEEEEETTEEEEEEEEEEETTTTEEEEEEPEE-SSSTTEEE--SS--EEEEEGGGEEEEEPPPEEESTTS-EEE--HHHHHHHHH---

Organism: Patella caerulea (NCBI:txid87958)

pLDDT: mean 75.94, std 16.76, range [37.06, 96.88]

Sequence (173 aa):
MIKPIKGTISLHAITTDVHGQLVKRNTTCACKSCFNENGFDGQSPCGWDKVEVLKQPDPTRADEHVVSEASDELELTTYSCNKNDFVVAVYDTKCYIGKIIEKDLADDTVHVDFMIQSGKALQQFRWPNKQDRVWVKGADILRVIQEPTATGKGGRMFTVPDEVLNAMASYAP